Protein AF-A0A3A6N5U5-F1 (afdb_monomer_lite)

Structure (mmCIF, N/CA/C/O backbone):
data_AF-A0A3A6N5U5-F1
#
_entry.id   AF-A0A3A6N5U5-F1
#
loop_
_atom_site.group_PDB
_atom_site.id
_atom_site.type_symbol
_atom_site.label_atom_id
_atom_site.label_alt_id
_atom_site.label_comp_id
_atom_site.label_asym_id
_atom_site.label_entity_id
_atom_site.label_seq_id
_atom_site.pdbx_PDB_ins_code
_atom_site.Cartn_x
_atom_site.Cartn_y
_atom_site.Cartn_z
_atom_site.occupancy
_atom_site.B_iso_or_equiv
_atom_site.auth_seq_id
_atom_site.auth_comp_id
_atom_site.auth_asym_id
_atom_site.auth_atom_id
_atom_site.pdbx_PDB_model_num
ATOM 1 N N . MET A 1 1 ? -60.302 -46.718 23.329 1.00 58.12 1 MET A N 1
ATOM 2 C CA . MET A 1 1 ? -59.043 -45.974 23.584 1.00 58.12 1 MET A CA 1
ATOM 3 C C . MET A 1 1 ? -58.050 -45.943 22.404 1.00 58.12 1 MET A C 1
ATOM 5 O O . MET A 1 1 ? -57.048 -45.255 22.512 1.00 58.12 1 MET A O 1
ATOM 9 N N . LYS A 1 2 ? -58.314 -46.596 21.253 1.00 54.50 2 LYS A N 1
ATOM 10 C CA . LYS A 1 2 ? -57.397 -46.607 20.087 1.00 54.50 2 LYS A CA 1
ATOM 11 C C . LYS A 1 2 ? -57.665 -45.535 19.005 1.00 54.50 2 LYS A C 1
ATOM 13 O O . LYS A 1 2 ? -56.868 -45.413 18.084 1.00 54.50 2 LYS A O 1
ATOM 18 N N . SER A 1 3 ? -58.731 -44.730 19.103 1.00 58.09 3 SER A N 1
ATOM 19 C CA . SER A 1 3 ? -59.095 -43.754 18.053 1.00 58.09 3 SER A CA 1
ATOM 20 C C . SER A 1 3 ? -58.436 -42.375 18.186 1.00 58.09 3 SER A C 1
ATOM 22 O O . SER A 1 3 ? -58.212 -41.720 17.175 1.00 58.09 3 SER A O 1
ATOM 24 N N . LYS A 1 4 ? -58.053 -41.938 19.395 1.00 52.19 4 LYS A N 1
ATOM 25 C CA . LYS A 1 4 ? -57.381 -40.636 19.582 1.00 52.19 4 LYS A CA 1
ATOM 26 C C . LYS A 1 4 ? -55.888 -40.655 19.211 1.00 52.19 4 LYS A C 1
ATOM 28 O O . LYS A 1 4 ? -55.354 -39.634 18.795 1.00 52.19 4 LYS A O 1
ATOM 33 N N . LEU A 1 5 ? -55.236 -41.822 19.276 1.00 52.00 5 LEU A N 1
ATOM 34 C CA . LEU A 1 5 ? -53.808 -41.985 18.957 1.00 52.00 5 LEU A CA 1
ATOM 35 C C . LEU A 1 5 ? -53.523 -41.918 17.439 1.00 52.00 5 LEU A C 1
ATOM 37 O O . LEU A 1 5 ? -52.501 -41.384 17.023 1.00 52.00 5 LEU A O 1
ATOM 41 N N . PHE A 1 6 ? -54.453 -42.390 16.598 1.00 51.69 6 PHE A N 1
ATOM 42 C CA . PHE A 1 6 ? -54.323 -42.333 15.133 1.00 51.69 6 PHE A CA 1
ATOM 43 C C . PHE A 1 6 ? -54.561 -40.932 14.553 1.00 51.69 6 PHE A C 1
ATOM 45 O O . PHE A 1 6 ? -54.002 -40.595 13.508 1.00 51.69 6 PHE A O 1
ATOM 52 N N . GLN A 1 7 ? -55.352 -40.097 15.233 1.00 48.19 7 GLN A N 1
ATOM 53 C CA . GLN A 1 7 ? -55.583 -38.717 14.808 1.00 48.19 7 GLN A CA 1
ATOM 54 C C . GLN A 1 7 ? -54.356 -37.842 15.109 1.00 48.19 7 GLN A C 1
ATOM 56 O O . GLN A 1 7 ? -53.949 -37.068 14.252 1.00 48.19 7 GLN A O 1
ATOM 61 N N . ALA A 1 8 ? -53.665 -38.063 16.234 1.00 46.09 8 ALA A N 1
ATOM 62 C CA . ALA A 1 8 ? -52.421 -37.359 16.564 1.00 46.09 8 ALA A CA 1
ATOM 63 C C . ALA A 1 8 ? -51.265 -37.633 15.571 1.00 46.09 8 ALA A C 1
ATOM 65 O O . ALA A 1 8 ? -50.484 -36.735 15.267 1.00 46.09 8 ALA A O 1
ATOM 66 N N . ILE A 1 9 ? -51.187 -38.839 14.993 1.00 48.50 9 ILE A N 1
ATOM 67 C CA . ILE A 1 9 ? -50.110 -39.225 14.057 1.00 48.50 9 ILE A CA 1
ATOM 68 C C . ILE A 1 9 ? -50.354 -38.696 12.627 1.00 48.50 9 ILE A C 1
ATOM 70 O O . ILE A 1 9 ? -49.396 -38.464 11.890 1.00 48.50 9 ILE A O 1
ATOM 74 N N . LYS A 1 10 ? -51.608 -38.414 12.234 1.00 47.41 10 LYS A N 1
ATOM 75 C CA . LYS A 1 10 ? -51.907 -37.739 10.952 1.00 47.41 10 LYS A CA 1
ATOM 76 C C . LYS A 1 10 ? -51.624 -36.230 10.971 1.00 47.41 10 LYS A C 1
ATOM 78 O O . LYS A 1 10 ? -51.324 -35.680 9.918 1.00 47.41 10 LYS A O 1
ATOM 83 N N . PHE A 1 11 ? -51.632 -35.583 12.139 1.00 47.16 11 PHE A N 1
ATOM 84 C CA . PHE A 1 11 ? -51.270 -34.162 12.271 1.00 47.16 11 PHE A CA 1
ATOM 85 C C . PHE A 1 11 ? -49.757 -33.917 12.412 1.00 47.16 11 PHE A C 1
ATOM 87 O O . PHE A 1 11 ? -49.296 -32.817 12.131 1.00 47.16 11 PHE A O 1
ATOM 94 N N . LEU A 1 12 ? -48.956 -34.940 12.737 1.00 44.47 12 LEU A N 1
ATOM 95 C CA . LEU A 1 12 ? -47.496 -34.807 12.863 1.00 44.47 12 LEU A CA 1
ATOM 96 C C . LEU A 1 12 ? -46.746 -34.817 11.510 1.00 44.47 12 LEU A C 1
ATOM 98 O O . LEU A 1 12 ? -45.583 -34.433 11.450 1.00 44.47 12 LEU A O 1
ATOM 102 N N . LYS A 1 13 ? -47.398 -35.213 10.405 1.00 48.81 13 LYS A N 1
ATOM 103 C CA . LYS A 1 13 ? -46.782 -35.257 9.059 1.00 48.81 13 LYS A CA 1
ATOM 104 C C . LYS A 1 13 ? -47.129 -34.079 8.139 1.00 48.81 13 LYS A C 1
ATOM 106 O O . LYS A 1 13 ? -46.617 -34.031 7.028 1.00 48.81 13 LYS A O 1
ATOM 111 N N . ILE A 1 14 ? -47.938 -33.118 8.592 1.00 45.19 14 ILE A N 1
ATOM 112 C CA . ILE A 1 14 ? -48.292 -31.917 7.806 1.00 45.19 14 ILE A CA 1
ATOM 113 C C . ILE A 1 14 ? -47.651 -30.636 8.372 1.00 45.19 14 ILE A C 1
ATOM 115 O O . ILE A 1 14 ? -47.474 -29.669 7.640 1.00 45.19 14 ILE A O 1
ATOM 119 N N . THR A 1 15 ? -47.156 -30.647 9.612 1.00 42.91 15 THR A N 1
ATOM 120 C CA . THR A 1 15 ? -46.440 -29.493 10.194 1.00 42.91 15 THR A CA 1
ATOM 121 C C . THR A 1 15 ? -44.949 -29.439 9.814 1.00 42.91 15 THR A C 1
ATOM 123 O O . THR A 1 15 ? -44.321 -28.397 9.952 1.00 42.91 15 THR A O 1
ATOM 126 N N . ILE A 1 16 ? -44.361 -30.526 9.294 1.00 50.44 16 ILE A N 1
ATOM 127 C CA . ILE A 1 16 ? -42.907 -30.609 9.021 1.00 50.44 16 ILE A CA 1
ATOM 128 C C . ILE A 1 16 ? -42.537 -30.280 7.557 1.00 50.44 16 ILE A C 1
ATOM 130 O O . ILE A 1 16 ? -41.362 -30.137 7.240 1.00 50.44 16 ILE A O 1
ATOM 134 N N . PHE A 1 17 ? -43.510 -30.037 6.671 1.00 47.19 17 PHE A N 1
ATOM 135 C CA . PHE A 1 17 ? -43.236 -29.654 5.273 1.00 47.19 17 PHE A CA 1
ATOM 136 C C . PHE A 1 17 ? -43.411 -28.156 4.960 1.00 47.19 17 PHE A C 1
ATOM 138 O O . PHE A 1 17 ? -43.239 -27.748 3.818 1.00 47.19 17 PHE A O 1
ATOM 145 N N . VAL A 1 18 ? -43.700 -27.320 5.966 1.00 42.94 18 VAL A N 1
ATOM 146 C CA . VAL A 1 18 ? -43.804 -25.850 5.810 1.00 42.94 18 VAL A CA 1
ATOM 147 C C . VAL A 1 18 ? -42.585 -25.115 6.398 1.00 42.94 18 VAL A C 1
ATOM 149 O O . VAL A 1 18 ? -42.446 -23.910 6.232 1.00 42.94 18 VAL A O 1
ATOM 152 N N . ALA A 1 19 ? -41.646 -25.830 7.030 1.00 43.97 19 ALA A N 1
ATOM 153 C CA . ALA A 1 19 ? -40.497 -25.215 7.705 1.00 43.97 19 ALA A CA 1
ATOM 154 C C . ALA A 1 19 ? -39.139 -25.400 6.996 1.00 43.97 19 ALA A C 1
ATOM 156 O O . ALA A 1 19 ? -38.153 -24.819 7.440 1.00 43.97 19 ALA A O 1
ATOM 157 N N . VAL A 1 20 ? -39.045 -26.181 5.910 1.00 49.22 20 VAL A N 1
ATOM 158 C CA . VAL A 1 20 ? -37.754 -26.470 5.250 1.00 49.22 20 VAL A CA 1
ATOM 159 C C . VAL A 1 20 ? -37.888 -26.476 3.725 1.00 49.22 20 VAL A C 1
ATOM 161 O O . VAL A 1 20 ? -37.764 -27.506 3.073 1.00 49.22 20 VAL A O 1
ATOM 164 N N . PHE A 1 21 ? -38.127 -25.305 3.138 1.00 43.00 21 PHE A N 1
ATOM 165 C CA . PHE A 1 21 ? -37.643 -25.000 1.788 1.00 43.00 21 PHE A CA 1
ATOM 166 C C . PHE A 1 21 ? -37.380 -23.497 1.666 1.00 43.00 21 PHE A C 1
ATOM 168 O O . PHE A 1 21 ? -38.201 -22.724 1.185 1.00 43.00 21 PHE A O 1
ATOM 175 N N . LEU A 1 22 ? -36.237 -23.102 2.232 1.00 45.72 22 LEU A N 1
ATOM 176 C CA . LEU A 1 22 ? -35.328 -22.067 1.739 1.00 45.72 22 LEU A CA 1
ATOM 177 C C . LEU A 1 22 ? -35.872 -21.190 0.587 1.00 45.72 22 LEU A C 1
ATOM 179 O O . LEU A 1 22 ? -35.565 -21.402 -0.581 1.00 45.72 22 LEU A O 1
ATOM 183 N N . MET A 1 23 ? -36.561 -20.106 0.930 1.00 43.94 23 MET A N 1
ATOM 184 C CA . MET A 1 23 ? -36.319 -18.837 0.249 1.00 43.94 23 MET A CA 1
ATOM 185 C C . MET A 1 23 ? -35.401 -18.023 1.152 1.00 43.94 23 MET A C 1
ATOM 187 O O . MET A 1 23 ? -35.831 -17.129 1.873 1.00 43.94 23 MET A O 1
ATOM 191 N N . MET A 1 24 ? -34.105 -18.341 1.117 1.00 51.28 24 MET A N 1
ATOM 192 C CA . MET A 1 24 ? -33.112 -17.305 1.375 1.00 51.28 24 MET A CA 1
ATOM 193 C C . MET A 1 24 ? -33.132 -16.372 0.163 1.00 51.28 24 MET A C 1
ATOM 195 O O . MET A 1 24 ? -32.324 -16.495 -0.750 1.00 51.28 24 MET A O 1
ATOM 199 N N . VAL A 1 25 ? -34.096 -15.454 0.127 1.00 48.84 25 VAL A N 1
ATOM 200 C CA . VAL A 1 25 ? -33.925 -14.217 -0.633 1.00 48.84 25 VAL A CA 1
ATOM 201 C C . VAL A 1 25 ? -32.973 -13.370 0.204 1.00 48.84 25 VAL A C 1
ATOM 203 O O . VAL A 1 25 ? -33.403 -12.612 1.067 1.00 48.84 25 VAL A O 1
ATOM 206 N N . SER A 1 26 ? -31.665 -13.543 0.025 1.00 59.38 26 SER A N 1
ATOM 207 C CA . SER A 1 26 ? -30.688 -12.624 0.607 1.00 59.38 26 SER A CA 1
ATOM 208 C C . SER A 1 26 ? -30.364 -11.524 -0.398 1.00 59.38 26 SER A C 1
ATOM 210 O O . SER A 1 26 ? -29.327 -11.588 -1.044 1.00 59.38 26 SER A O 1
ATOM 212 N N . LEU A 1 27 ? -31.224 -10.518 -0.542 1.00 46.94 27 LEU A N 1
ATOM 213 C CA . LEU A 1 27 ? -30.820 -9.205 -1.063 1.00 46.94 27 LEU A CA 1
ATOM 214 C C . LEU A 1 27 ? -31.667 -8.153 -0.333 1.00 46.94 27 LEU A C 1
ATOM 216 O O . LEU A 1 27 ? -32.880 -8.113 -0.526 1.00 46.94 27 LEU A O 1
ATOM 220 N N . PRO A 1 28 ? -31.048 -7.373 0.567 1.00 44.44 28 PRO A N 1
ATOM 221 C CA . PRO A 1 28 ? -30.050 -6.398 0.148 1.00 44.44 28 PRO A CA 1
ATOM 222 C C . PRO A 1 28 ? -28.685 -6.619 0.807 1.00 44.44 28 PRO A C 1
ATOM 224 O O . PRO A 1 28 ? -28.577 -6.811 2.016 1.00 44.44 28 PRO A O 1
ATOM 227 N N . VAL A 1 29 ? -27.616 -6.510 0.017 1.00 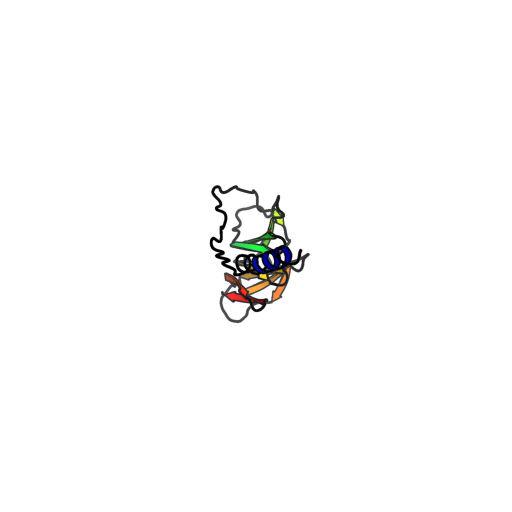48.22 29 VAL A N 1
ATOM 228 C CA . VAL A 1 29 ? -26.312 -6.149 0.581 1.00 48.22 29 VAL A CA 1
ATOM 229 C C . VAL A 1 29 ? -26.411 -4.674 0.962 1.00 48.22 29 VAL A C 1
ATOM 231 O O . VAL A 1 29 ? -26.378 -3.804 0.097 1.00 48.22 29 VAL A O 1
ATOM 234 N N . GLY A 1 30 ? -26.596 -4.383 2.247 1.00 44.50 30 GLY A N 1
ATOM 235 C CA . GLY A 1 30 ? -26.422 -3.031 2.768 1.00 44.50 30 GLY A CA 1
ATOM 236 C C . GLY A 1 30 ? -24.932 -2.738 2.921 1.00 44.50 30 GLY A C 1
ATOM 237 O O . GLY A 1 30 ? -24.252 -3.423 3.683 1.00 44.50 30 GLY A O 1
ATOM 238 N N . LYS A 1 31 ? -24.416 -1.731 2.212 1.00 42.72 31 LYS A N 1
ATOM 239 C CA . LYS A 1 31 ? -23.118 -1.111 2.510 1.00 42.72 31 LYS A CA 1
ATOM 240 C C . LYS A 1 31 ? -23.395 0.236 3.173 1.00 42.72 31 LYS A C 1
ATOM 242 O O . LYS A 1 31 ? -24.239 0.981 2.693 1.00 42.72 31 LYS A O 1
ATOM 247 N N . ALA A 1 32 ? -22.721 0.508 4.287 1.00 50.19 32 ALA A N 1
ATOM 248 C CA . ALA A 1 32 ? -22.880 1.752 5.027 1.00 50.19 32 ALA A CA 1
ATOM 249 C C . ALA A 1 32 ? -22.423 2.965 4.202 1.00 50.19 32 ALA A C 1
ATOM 251 O O . ALA A 1 32 ? -21.372 2.922 3.554 1.00 50.19 32 ALA A O 1
ATOM 252 N N . ASP A 1 33 ? -23.197 4.044 4.296 1.00 62.47 33 ASP A N 1
ATOM 253 C CA . ASP A 1 33 ? -22.822 5.373 3.829 1.00 62.47 33 ASP A CA 1
ATOM 254 C C . ASP A 1 33 ? -21.918 6.061 4.856 1.00 62.47 33 ASP A C 1
ATOM 256 O O . ASP A 1 33 ? -22.240 6.126 6.046 1.00 62.47 33 ASP A O 1
ATOM 260 N N . ALA A 1 34 ? -20.818 6.656 4.390 1.00 60.41 34 ALA A N 1
ATOM 261 C CA . ALA A 1 34 ? -20.160 7.725 5.131 1.00 60.41 34 ALA A CA 1
ATOM 262 C C . ALA A 1 34 ? -20.988 9.005 4.927 1.00 60.41 34 ALA A C 1
ATOM 264 O O . ALA A 1 34 ? -20.719 9.786 4.018 1.00 60.41 34 ALA A O 1
ATOM 265 N N . SER A 1 35 ? -22.039 9.208 5.729 1.00 75.12 35 SER A N 1
ATOM 266 C CA . SER A 1 35 ? -22.867 10.424 5.640 1.00 75.12 35 SER A CA 1
ATOM 267 C C . SER A 1 35 ? -22.114 11.685 6.078 1.00 75.12 35 SER A C 1
ATOM 269 O O . SER A 1 35 ? -22.512 12.798 5.738 1.00 75.12 35 SER A O 1
ATOM 271 N N . THR A 1 36 ? -20.994 11.522 6.786 1.00 78.31 36 THR A N 1
ATOM 272 C CA . THR A 1 36 ? -20.069 12.589 7.163 1.00 78.31 36 THR A CA 1
ATOM 273 C C . THR A 1 36 ? -18.623 12.087 7.120 1.00 78.31 36 THR A C 1
ATOM 275 O O . THR A 1 36 ? -18.326 10.957 7.506 1.00 78.31 36 THR A O 1
ATOM 278 N N . TRP A 1 37 ? -17.709 12.932 6.637 1.00 81.88 37 TRP A N 1
ATOM 279 C CA . TRP A 1 37 ? -16.268 12.667 6.655 1.00 81.88 37 TRP A CA 1
ATOM 280 C C . TRP A 1 37 ? -15.643 13.308 7.889 1.00 81.88 37 TRP A C 1
ATOM 282 O O . TRP A 1 37 ? -15.796 14.509 8.111 1.00 81.88 37 TRP A O 1
ATOM 292 N N . THR A 1 38 ? -14.910 12.522 8.674 1.00 81.62 38 THR A N 1
ATOM 293 C CA . THR A 1 38 ? -14.139 13.017 9.816 1.00 81.62 38 THR A CA 1
ATOM 294 C C . THR A 1 38 ? -12.652 13.002 9.483 1.00 81.62 38 THR A C 1
ATOM 296 O O . THR A 1 38 ? -12.102 12.011 9.005 1.00 81.62 38 THR A O 1
ATOM 299 N N . ASN A 1 39 ? -11.980 14.128 9.717 1.00 82.38 39 ASN A N 1
ATOM 300 C CA . ASN A 1 39 ? -10.529 14.175 9.620 1.00 82.38 39 ASN A CA 1
ATOM 301 C C . ASN A 1 39 ? -9.919 13.510 10.864 1.00 82.38 39 ASN A C 1
ATOM 303 O O . ASN A 1 39 ? -10.250 13.887 11.986 1.00 82.38 39 ASN A O 1
ATOM 307 N N . VAL A 1 40 ? -9.028 12.537 10.661 1.00 82.06 40 VAL A N 1
ATOM 308 C CA . VAL A 1 40 ? -8.361 11.787 11.742 1.00 82.06 40 VAL A CA 1
ATOM 309 C C . VAL A 1 40 ? -6.895 12.205 11.977 1.00 82.06 40 VAL A C 1
ATOM 311 O O . VAL A 1 40 ? -6.136 11.474 12.606 1.00 82.06 40 VAL A O 1
ATOM 314 N N . ASN A 1 41 ? -6.510 13.413 11.542 1.00 71.81 41 ASN A N 1
ATOM 315 C CA . ASN A 1 41 ? -5.229 14.074 11.829 1.00 71.81 41 ASN A CA 1
ATOM 316 C C . ASN A 1 41 ? -3.939 13.333 11.402 1.00 71.81 41 ASN A C 1
ATOM 318 O O . ASN A 1 41 ? -3.952 12.365 10.642 1.00 71.81 41 ASN A O 1
ATOM 322 N N . SER A 1 42 ? -2.806 13.942 11.782 1.00 74.00 42 SER A N 1
ATOM 323 C CA . SER A 1 42 ? -1.611 14.152 10.965 1.00 74.00 42 SER A CA 1
ATOM 324 C C . SER A 1 42 ? -0.769 12.907 10.729 1.00 74.00 42 SER A C 1
ATOM 326 O O . SER A 1 42 ? -0.164 12.356 11.649 1.00 74.00 42 SER A O 1
ATOM 328 N N . TRP A 1 43 ? -0.674 12.560 9.449 1.00 87.31 43 TRP A N 1
ATOM 329 C CA . TRP A 1 43 ? 0.355 11.721 8.851 1.00 87.31 43 TRP A CA 1
ATOM 330 C C . TRP A 1 43 ? 1.706 11.820 9.593 1.00 87.31 43 TRP A C 1
ATOM 332 O O . TRP A 1 43 ? 2.228 12.928 9.755 1.00 87.31 43 TRP A O 1
ATOM 342 N N . PRO A 1 44 ? 2.305 10.695 10.030 1.00 88.38 44 PRO A N 1
ATOM 343 C CA . PRO A 1 44 ? 3.391 10.713 11.012 1.00 88.38 44 PRO A CA 1
ATOM 344 C C . PRO A 1 44 ? 4.744 11.171 10.447 1.00 88.38 44 PRO A C 1
ATOM 346 O O . PRO A 1 44 ? 5.720 11.237 11.188 1.00 88.38 44 PRO A O 1
ATOM 349 N N . HIS A 1 45 ? 4.826 11.481 9.150 1.00 85.62 45 HIS A N 1
ATOM 350 C CA . HIS A 1 45 ? 6.077 11.843 8.474 1.00 85.62 45 HIS A CA 1
ATOM 351 C C . HIS A 1 45 ? 6.272 13.355 8.276 1.00 85.62 45 HIS A C 1
ATOM 353 O O . HIS A 1 45 ? 7.303 13.770 7.755 1.00 85.62 45 HIS A O 1
ATOM 359 N N . GLY A 1 46 ? 5.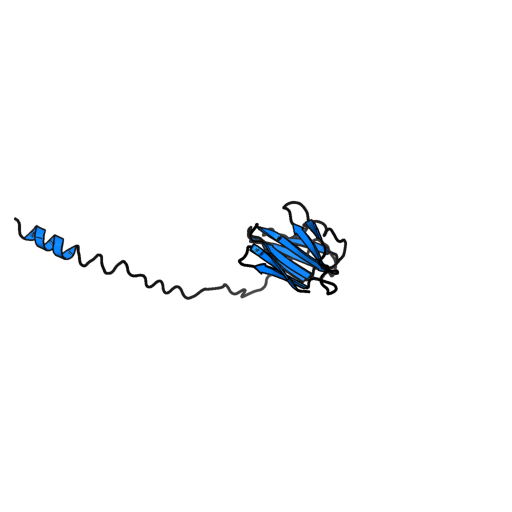315 14.187 8.713 1.00 76.00 46 GLY A N 1
ATOM 360 C CA . GLY A 1 46 ? 5.364 15.644 8.532 1.00 76.00 46 GLY A CA 1
ATOM 361 C C . GLY A 1 46 ? 5.321 16.094 7.058 1.00 76.00 46 GLY A C 1
ATOM 362 O O . GLY A 1 46 ? 5.417 15.288 6.134 1.00 76.00 46 GLY A O 1
ATOM 363 N N . GLY A 1 47 ? 5.158 17.401 6.820 1.00 71.50 47 GLY A N 1
ATOM 364 C CA . GLY A 1 47 ? 5.250 18.018 5.484 1.00 71.50 47 GLY A CA 1
ATOM 365 C C . GLY A 1 47 ? 4.086 17.754 4.509 1.00 71.50 47 GLY A C 1
ATOM 366 O O . GLY A 1 47 ? 3.112 17.073 4.823 1.00 71.50 47 GLY A O 1
ATOM 367 N N . ILE A 1 48 ? 4.201 18.328 3.303 1.00 60.38 48 ILE A N 1
ATOM 368 C CA . ILE A 1 48 ? 3.287 18.123 2.164 1.00 60.38 48 ILE A CA 1
ATOM 369 C C . ILE A 1 48 ? 3.679 16.857 1.390 1.00 60.38 48 ILE A C 1
ATOM 371 O O . ILE A 1 48 ? 4.437 16.910 0.429 1.00 60.38 48 ILE A O 1
ATOM 375 N N . ASN A 1 49 ? 3.180 15.703 1.827 1.00 82.81 49 ASN A N 1
ATOM 376 C CA . ASN A 1 49 ? 3.388 14.422 1.150 1.00 82.81 49 ASN A CA 1
ATOM 377 C C . ASN A 1 49 ? 2.041 13.847 0.722 1.00 82.81 49 ASN A C 1
ATOM 379 O O . ASN A 1 49 ? 1.116 13.783 1.535 1.00 82.81 49 ASN A O 1
ATOM 383 N N . HIS A 1 50 ? 1.921 13.409 -0.532 1.00 91.00 50 HIS A N 1
ATOM 384 C CA . HIS A 1 50 ? 0.694 12.756 -0.969 1.00 91.00 50 HIS A CA 1
ATOM 385 C C . HIS A 1 50 ? 0.665 11.316 -0.470 1.00 91.00 50 HIS A C 1
ATOM 387 O O . HIS A 1 50 ? 1.580 10.535 -0.739 1.00 91.00 50 HIS A O 1
ATOM 393 N N . ILE A 1 51 ? -0.425 10.953 0.206 1.00 92.81 51 ILE A N 1
ATOM 394 C CA . ILE A 1 51 ? -0.822 9.555 0.363 1.00 92.81 51 ILE A CA 1
ATOM 395 C C . ILE A 1 51 ? -1.396 9.123 -0.986 1.00 92.81 51 ILE A C 1
ATOM 397 O O . ILE A 1 51 ? -2.324 9.751 -1.495 1.00 92.81 51 ILE A O 1
ATOM 401 N N . ARG A 1 52 ? -0.815 8.085 -1.585 1.00 95.94 52 ARG A N 1
ATOM 402 C CA . ARG A 1 52 ? -1.180 7.617 -2.930 1.00 95.94 52 ARG A CA 1
ATOM 403 C C . ARG A 1 52 ? -1.975 6.328 -2.919 1.00 95.94 52 ARG A C 1
ATOM 405 O O . ARG A 1 52 ? -2.743 6.090 -3.842 1.00 95.94 52 ARG A O 1
ATOM 412 N N . ALA A 1 53 ? -1.802 5.521 -1.880 1.00 96.88 53 ALA A N 1
ATOM 413 C CA . ALA A 1 53 ? -2.426 4.218 -1.779 1.00 96.88 53 ALA A CA 1
ATOM 414 C C . ALA A 1 53 ? -2.949 3.958 -0.371 1.00 96.88 53 ALA A C 1
ATOM 416 O O . ALA A 1 53 ? -2.321 4.342 0.619 1.00 96.88 53 ALA A O 1
ATOM 417 N N . LEU A 1 54 ? -4.078 3.254 -0.316 1.00 97.62 54 LEU A N 1
ATOM 418 C CA . LEU A 1 54 ? -4.663 2.699 0.894 1.00 97.62 54 LEU A CA 1
ATOM 419 C C . LEU A 1 54 ? -5.018 1.227 0.661 1.00 97.62 54 LEU A C 1
ATOM 421 O O . LEU A 1 54 ? -5.484 0.872 -0.418 1.00 97.62 54 LEU A O 1
ATOM 425 N N . THR A 1 55 ? -4.856 0.387 1.679 1.00 98.06 55 THR A N 1
ATOM 426 C CA . THR A 1 55 ? -5.442 -0.963 1.716 1.00 98.06 55 THR A CA 1
ATOM 427 C C . THR A 1 55 ? -5.912 -1.293 3.128 1.00 98.06 55 THR A C 1
ATOM 429 O O . THR A 1 55 ? -5.482 -0.670 4.096 1.00 98.06 55 THR A O 1
ATOM 432 N N . THR A 1 56 ? -6.808 -2.267 3.258 1.00 97.56 56 THR A N 1
ATOM 433 C CA . THR A 1 56 ? -7.244 -2.788 4.561 1.00 97.56 56 THR A CA 1
ATOM 434 C C . THR A 1 56 ? -6.559 -4.124 4.803 1.00 97.56 56 THR A C 1
ATOM 436 O O . THR A 1 56 ? -6.699 -5.041 3.993 1.00 97.56 56 THR A O 1
ATOM 439 N N . GLY A 1 57 ? -5.791 -4.230 5.884 1.00 96.38 57 GLY A N 1
ATOM 440 C CA . GLY A 1 57 ? -5.208 -5.491 6.330 1.00 96.38 57 GLY A CA 1
ATOM 441 C C . GLY A 1 57 ? -6.288 -6.481 6.761 1.00 96.38 57 GLY A C 1
ATOM 442 O O . GLY A 1 57 ? -7.417 -6.101 7.072 1.00 96.38 57 GLY A O 1
ATOM 443 N N . THR A 1 58 ? -5.951 -7.768 6.808 1.00 94.88 58 THR A N 1
ATOM 444 C CA . THR A 1 58 ? -6.872 -8.809 7.303 1.00 94.88 58 THR A CA 1
ATOM 445 C C . THR A 1 58 ? -7.197 -8.655 8.792 1.00 94.88 58 THR A C 1
ATOM 447 O O . THR A 1 58 ? -8.204 -9.175 9.261 1.00 94.88 58 THR A O 1
ATOM 450 N N . ASP A 1 59 ? -6.378 -7.897 9.520 1.00 93.50 59 ASP A N 1
ATOM 451 C CA . ASP A 1 59 ? -6.586 -7.474 10.905 1.00 93.50 59 ASP A CA 1
ATOM 452 C C . ASP A 1 59 ? -7.504 -6.243 11.047 1.00 93.50 59 ASP A C 1
ATOM 454 O O . ASP A 1 59 ? -7.734 -5.767 12.158 1.00 93.50 59 ASP A O 1
ATOM 458 N N . GLY A 1 60 ? -8.023 -5.711 9.935 1.00 93.50 60 GLY A N 1
ATOM 459 C CA . GLY A 1 60 ? -8.875 -4.523 9.902 1.00 93.50 60 GLY A CA 1
ATOM 460 C C . GLY A 1 60 ? -8.118 -3.196 10.014 1.00 93.50 60 GLY A C 1
ATOM 461 O O . GLY A 1 60 ? -8.752 -2.140 9.965 1.00 93.50 60 GLY A O 1
ATOM 462 N N . GLN A 1 61 ? -6.785 -3.208 10.134 1.00 95.12 61 GLN A N 1
ATOM 463 C CA . GLN A 1 61 ? -5.992 -1.978 10.137 1.00 95.12 61 GLN A CA 1
ATOM 464 C C . GLN A 1 61 ? -5.913 -1.388 8.728 1.00 95.12 61 GLN A C 1
ATOM 466 O O . GLN A 1 61 ? -5.781 -2.110 7.737 1.00 95.12 61 GLN A O 1
ATOM 471 N N . ILE A 1 62 ? -5.951 -0.059 8.626 1.00 96.50 62 ILE A N 1
ATOM 472 C CA . ILE A 1 62 ? -5.788 0.628 7.340 1.00 96.50 62 ILE A CA 1
ATOM 473 C C . ILE A 1 62 ? -4.316 0.927 7.130 1.00 96.50 62 ILE A C 1
ATOM 475 O O . ILE A 1 62 ? -3.671 1.522 7.984 1.00 96.50 62 ILE A O 1
ATOM 479 N N . TRP A 1 63 ? -3.788 0.550 5.980 1.00 97.50 63 TRP A N 1
ATOM 480 C CA . TRP A 1 63 ? -2.419 0.824 5.577 1.00 97.50 63 TRP A CA 1
ATOM 481 C C . TRP A 1 63 ? -2.408 1.922 4.538 1.00 97.50 63 TRP A C 1
ATOM 483 O O . TRP A 1 63 ? -3.269 1.950 3.664 1.00 97.50 63 TRP A O 1
ATOM 493 N N . ALA A 1 64 ? -1.425 2.804 4.637 1.00 96.06 64 ALA A N 1
ATOM 494 C CA . ALA A 1 64 ? -1.258 3.952 3.773 1.00 96.06 64 ALA A CA 1
ATOM 495 C C . ALA A 1 64 ? 0.195 4.068 3.330 1.00 96.06 64 ALA A C 1
ATOM 497 O O . ALA A 1 64 ? 1.119 3.847 4.118 1.00 96.06 64 ALA A O 1
ATOM 498 N N . ALA A 1 65 ? 0.391 4.448 2.073 1.00 96.50 65 ALA A N 1
ATOM 499 C CA . ALA A 1 65 ? 1.710 4.703 1.519 1.00 96.50 65 ALA A CA 1
ATOM 500 C C . ALA A 1 65 ? 1.665 5.801 0.456 1.00 96.50 65 ALA A C 1
ATOM 502 O O . ALA A 1 65 ? 0.602 6.100 -0.101 1.00 96.50 65 ALA A O 1
ATOM 503 N N . GLY A 1 66 ? 2.813 6.409 0.166 1.00 94.75 66 GLY A N 1
ATOM 504 C CA . GLY A 1 66 ? 2.869 7.459 -0.841 1.00 94.75 66 GLY A CA 1
ATOM 505 C C . GLY A 1 66 ? 4.257 8.017 -1.120 1.00 94.75 66 GLY A C 1
ATOM 506 O O . GLY A 1 66 ? 5.226 7.272 -1.286 1.00 94.75 66 GLY A O 1
ATOM 507 N N . ASP A 1 67 ? 4.323 9.343 -1.232 1.00 94.44 67 ASP A N 1
ATOM 508 C CA . ASP A 1 67 ? 5.551 10.076 -1.544 1.00 94.44 67 ASP A CA 1
ATOM 509 C C . ASP A 1 67 ? 6.667 9.802 -0.521 1.00 94.44 67 ASP A C 1
ATOM 511 O O . ASP A 1 67 ? 6.411 9.483 0.642 1.00 94.44 67 ASP A O 1
ATOM 515 N N . ASN A 1 68 ? 7.919 9.936 -0.969 1.00 93.75 68 ASN A N 1
ATOM 516 C CA . ASN A 1 68 ? 9.124 9.745 -0.155 1.00 93.75 68 ASN A CA 1
ATOM 517 C C . ASN A 1 68 ? 9.266 8.351 0.487 1.00 93.75 68 ASN A C 1
ATOM 519 O O . ASN A 1 68 ? 9.995 8.194 1.467 1.00 93.75 68 ASN A O 1
ATOM 523 N N . GLY A 1 69 ? 8.591 7.332 -0.055 1.00 94.12 69 GLY A N 1
ATOM 524 C CA . GLY A 1 69 ? 8.612 5.977 0.502 1.00 94.12 69 GLY A CA 1
ATOM 525 C C . GLY A 1 69 ? 7.949 5.890 1.879 1.00 94.12 69 GLY A C 1
ATOM 526 O O . GLY A 1 69 ? 8.205 4.959 2.645 1.00 94.12 69 GLY A O 1
ATOM 527 N N . TYR A 1 70 ? 7.123 6.876 2.232 1.00 95.12 70 TYR A N 1
ATOM 528 C CA . TYR A 1 70 ? 6.482 6.916 3.533 1.00 95.12 70 TYR A CA 1
ATOM 529 C C . TYR A 1 70 ? 5.342 5.921 3.618 1.00 95.12 70 TYR A C 1
ATOM 531 O O . TYR A 1 70 ? 4.492 5.839 2.733 1.00 95.12 70 TYR A O 1
ATOM 539 N N . THR A 1 71 ? 5.328 5.188 4.728 1.00 95.88 71 THR A N 1
ATOM 540 C CA . THR A 1 71 ? 4.312 4.191 5.044 1.00 95.88 71 THR A CA 1
ATOM 541 C C . THR A 1 71 ? 3.813 4.394 6.466 1.00 95.88 71 THR A C 1
ATOM 543 O O . THR A 1 71 ? 4.573 4.775 7.365 1.00 95.88 71 THR A O 1
ATOM 546 N N . ALA A 1 72 ? 2.524 4.175 6.679 1.00 95.94 72 ALA A N 1
ATOM 547 C CA . ALA A 1 72 ? 1.941 4.159 8.008 1.00 95.94 72 ALA A CA 1
ATOM 548 C C . ALA A 1 72 ? 0.728 3.235 8.041 1.00 95.94 72 ALA A C 1
ATOM 550 O O . ALA A 1 72 ? 0.117 2.942 7.011 1.00 95.94 72 ALA A O 1
ATOM 551 N N . ARG A 1 73 ? 0.343 2.829 9.248 1.00 96.00 73 ARG A N 1
ATOM 552 C CA . ARG A 1 73 ? -0.904 2.108 9.496 1.00 96.00 73 ARG A CA 1
ATOM 553 C C . ARG A 1 73 ? -1.762 2.828 10.523 1.00 96.00 73 ARG A C 1
ATOM 555 O O . ARG A 1 73 ? -1.243 3.371 11.494 1.00 96.00 73 ARG A O 1
ATOM 562 N N . TRP A 1 74 ? -3.067 2.809 10.324 1.00 95.44 74 TRP A N 1
ATOM 563 C CA . TRP A 1 74 ? -4.055 3.246 11.291 1.00 95.44 74 TRP A CA 1
ATOM 564 C C . TRP A 1 74 ? -4.376 2.090 12.231 1.00 95.44 74 TRP A C 1
ATOM 566 O O . TRP A 1 74 ? -4.887 1.055 11.801 1.00 95.44 74 TRP A O 1
ATOM 576 N N . ASN A 1 75 ? -4.101 2.280 13.517 1.00 89.88 75 ASN A N 1
ATOM 577 C CA . ASN A 1 75 ? -4.343 1.273 14.556 1.00 89.88 75 ASN A CA 1
ATOM 578 C C . ASN A 1 75 ? -5.750 1.369 15.188 1.00 89.88 75 ASN A C 1
ATOM 580 O O . ASN A 1 75 ? -6.016 0.704 16.185 1.00 89.88 75 ASN A O 1
ATOM 584 N N . GLY A 1 76 ? -6.626 2.232 14.660 1.00 90.31 76 GLY A N 1
ATOM 585 C CA . GLY A 1 76 ? -7.942 2.534 15.232 1.00 90.31 76 GLY A CA 1
ATOM 586 C C . GLY A 1 76 ? -8.027 3.899 15.924 1.00 90.31 76 GLY A C 1
ATOM 587 O O . GLY A 1 76 ? -9.117 4.460 16.002 1.00 90.31 76 GLY A O 1
ATOM 588 N N . THR A 1 77 ? -6.901 4.459 16.374 1.00 90.25 77 THR A N 1
ATOM 589 C CA . THR A 1 77 ? -6.853 5.738 17.110 1.00 90.25 77 THR A CA 1
ATOM 590 C C . THR A 1 77 ? -5.831 6.730 16.565 1.00 90.25 77 THR A C 1
ATOM 592 O O . THR A 1 77 ? -6.028 7.937 16.699 1.00 90.25 77 THR A O 1
ATOM 595 N N . SER A 1 78 ? -4.746 6.252 15.956 1.00 90.88 78 SER A N 1
ATOM 596 C CA . SER A 1 78 ? -3.695 7.085 15.381 1.00 90.88 78 SER A CA 1
ATOM 597 C C . SER A 1 78 ? -2.987 6.407 14.207 1.00 90.88 78 SER A C 1
ATOM 599 O O . SER A 1 78 ? -2.981 5.179 14.057 1.00 90.88 78 SER A O 1
ATOM 601 N N . TRP A 1 79 ? -2.353 7.229 13.366 1.00 94.25 79 TRP A N 1
ATOM 602 C CA . TRP A 1 79 ? -1.410 6.750 12.362 1.00 94.25 79 TRP A CA 1
ATOM 603 C C . TRP A 1 79 ? -0.069 6.419 13.018 1.00 94.25 79 TRP A C 1
ATOM 605 O O . TRP A 1 79 ? 0.563 7.269 13.644 1.00 94.25 79 TRP A O 1
ATOM 615 N N . VAL A 1 80 ? 0.385 5.185 12.829 1.00 93.81 80 VAL A N 1
ATOM 616 C CA . VAL A 1 80 ? 1.667 4.672 13.309 1.00 93.81 80 VAL A CA 1
ATOM 617 C C . VAL A 1 80 ? 2.594 4.495 12.117 1.00 93.81 80 VAL A C 1
ATOM 619 O O . VAL A 1 80 ? 2.262 3.780 11.173 1.00 93.81 80 VAL A O 1
ATOM 622 N N . ASN A 1 81 ? 3.761 5.135 12.161 1.00 94.06 81 ASN A N 1
ATOM 623 C CA . ASN A 1 81 ? 4.806 4.954 11.158 1.00 94.06 81 ASN A CA 1
ATOM 624 C C . ASN A 1 81 ? 5.251 3.480 11.124 1.00 94.06 81 ASN A C 1
ATOM 626 O O . ASN A 1 81 ? 5.574 2.903 12.162 1.00 94.06 81 ASN A O 1
ATOM 630 N N . THR A 1 82 ? 5.273 2.881 9.934 1.00 94.31 82 THR A N 1
ATOM 631 C CA . THR A 1 82 ? 5.661 1.476 9.721 1.00 94.31 82 THR A CA 1
ATOM 632 C C . THR A 1 82 ? 7.096 1.333 9.212 1.00 94.31 82 THR A C 1
ATOM 634 O O . THR A 1 82 ? 7.466 0.324 8.629 1.00 94.31 82 THR A O 1
ATOM 637 N N . GLY A 1 83 ? 7.933 2.340 9.446 1.00 85.69 83 GLY A N 1
ATOM 638 C CA . GLY A 1 83 ? 9.332 2.339 9.045 1.00 85.69 83 GLY A CA 1
ATOM 639 C C . GLY A 1 83 ? 9.532 2.714 7.579 1.00 85.69 83 GLY A C 1
ATOM 640 O O . GLY A 1 83 ? 8.653 3.268 6.914 1.00 85.69 83 GLY A O 1
ATOM 641 N N . GLN A 1 84 ? 10.742 2.450 7.093 1.00 82.12 84 GLN A N 1
ATOM 642 C CA . GLN A 1 84 ? 11.172 2.881 5.770 1.00 82.12 84 GLN A CA 1
ATOM 643 C C . GLN A 1 84 ? 10.916 1.818 4.707 1.00 82.12 84 GLN A C 1
ATOM 645 O O . GLN A 1 84 ? 11.194 0.633 4.889 1.00 82.12 84 GLN A O 1
ATOM 650 N N . TRP A 1 85 ? 10.426 2.292 3.567 1.00 91.81 85 TRP A N 1
ATOM 651 C CA . TRP A 1 85 ? 10.447 1.574 2.306 1.00 91.81 85 TRP A CA 1
ATOM 652 C C . TRP A 1 85 ? 11.886 1.162 1.943 1.00 91.81 85 TRP A C 1
ATOM 654 O O . TRP A 1 85 ? 12.787 2.004 1.997 1.00 91.81 85 TRP A O 1
ATOM 664 N N . PRO A 1 86 ? 12.142 -0.100 1.544 1.00 95.75 86 PRO A N 1
ATOM 665 C CA . PRO A 1 86 ? 13.501 -0.588 1.311 1.00 95.75 86 PRO A CA 1
ATOM 666 C C . PRO A 1 86 ? 14.160 0.020 0.067 1.00 95.75 86 PRO A C 1
ATOM 668 O O . PRO A 1 86 ? 15.357 -0.156 -0.130 1.00 95.75 86 PRO A O 1
ATOM 671 N N . HIS A 1 87 ? 13.407 0.756 -0.756 1.00 93.69 87 HIS A N 1
ATOM 672 C CA . HIS A 1 87 ? 13.914 1.407 -1.966 1.00 93.69 87 HIS A CA 1
ATOM 673 C C . HIS A 1 87 ? 14.034 2.927 -1.799 1.00 93.69 87 HIS A C 1
ATOM 675 O O . HIS A 1 87 ? 13.841 3.679 -2.752 1.00 93.69 87 HIS A O 1
ATOM 681 N N . GLY A 1 88 ? 14.334 3.389 -0.581 1.00 90.94 88 GLY A N 1
ATOM 682 C CA . GLY A 1 88 ? 14.622 4.792 -0.274 1.00 90.94 88 GLY A CA 1
ATOM 683 C C . GLY A 1 88 ? 13.399 5.704 -0.371 1.00 90.94 88 GLY A C 1
ATOM 684 O O . GLY A 1 88 ? 12.284 5.302 -0.049 1.00 90.94 88 GLY A O 1
ATOM 685 N N . SER A 1 89 ? 13.605 6.938 -0.839 1.00 92.88 89 SER A N 1
ATOM 686 C CA . SER A 1 89 ? 12.553 7.955 -0.997 1.00 92.88 89 SER A CA 1
ATOM 687 C C . SER A 1 89 ? 11.702 7.781 -2.261 1.00 92.88 89 SER A C 1
ATOM 689 O O . SER A 1 89 ? 10.948 8.678 -2.643 1.00 92.88 89 SER A O 1
ATOM 691 N N . ASN A 1 90 ? 11.814 6.637 -2.934 1.00 93.81 90 ASN A N 1
ATOM 692 C CA . ASN A 1 90 ? 11.012 6.355 -4.111 1.00 93.81 90 ASN A CA 1
ATOM 693 C C . ASN A 1 90 ? 9.527 6.271 -3.755 1.00 93.81 90 ASN A C 1
ATOM 695 O O . ASN A 1 90 ? 9.135 5.739 -2.718 1.00 93.81 90 ASN A O 1
ATOM 699 N N . VAL A 1 91 ? 8.703 6.806 -4.648 1.00 95.00 91 VAL A N 1
ATOM 700 C CA . VAL A 1 91 ? 7.259 6.902 -4.453 1.00 95.00 91 VAL A CA 1
ATOM 701 C C . VAL A 1 91 ? 6.626 5.512 -4.469 1.00 95.00 91 VAL A C 1
ATOM 703 O O . VAL A 1 91 ? 6.901 4.717 -5.370 1.00 95.00 91 VAL A O 1
ATOM 706 N N . ILE A 1 92 ? 5.743 5.245 -3.505 1.00 97.06 92 ILE A N 1
ATOM 707 C CA . ILE A 1 92 ? 4.877 4.061 -3.489 1.00 97.06 92 ILE A CA 1
ATOM 708 C C . ILE A 1 92 ? 3.540 4.460 -4.113 1.00 97.06 92 ILE A C 1
ATOM 710 O O . ILE A 1 92 ? 2.902 5.409 -3.658 1.00 97.06 92 ILE A O 1
ATOM 714 N N . TYR A 1 93 ? 3.122 3.757 -5.163 1.00 97.06 93 TYR A N 1
ATOM 715 C CA . TYR A 1 93 ? 1.891 4.071 -5.893 1.00 97.06 93 TYR A CA 1
ATOM 716 C C . TYR A 1 93 ? 0.733 3.152 -5.524 1.00 97.06 93 TYR A C 1
ATOM 718 O O . TYR A 1 93 ? -0.414 3.574 -5.623 1.00 97.06 93 TYR A O 1
ATOM 726 N N . ALA A 1 94 ? 1.018 1.923 -5.095 1.00 97.62 94 ALA A N 1
ATOM 727 C CA . ALA A 1 94 ? -0.003 0.914 -4.874 1.00 97.62 94 ALA A CA 1
ATOM 728 C C . ALA A 1 94 ? 0.264 0.092 -3.613 1.00 97.62 94 ALA A C 1
ATOM 730 O O . ALA A 1 94 ? 1.408 -0.245 -3.300 1.00 97.62 94 ALA A O 1
ATOM 731 N N . LEU A 1 95 ? -0.826 -0.262 -2.932 1.00 98.56 95 LEU A N 1
ATOM 732 C CA . LEU A 1 95 ? -0.872 -1.228 -1.844 1.00 98.56 95 LEU A CA 1
ATOM 733 C C . LEU A 1 95 ? -1.964 -2.257 -2.139 1.00 98.56 95 LEU A C 1
ATOM 735 O O . LEU A 1 95 ? -3.010 -1.907 -2.679 1.00 98.56 95 LEU A O 1
ATOM 739 N N . THR A 1 96 ? -1.752 -3.503 -1.731 1.00 98.56 96 THR A N 1
ATOM 740 C CA . THR A 1 96 ? -2.813 -4.513 -1.639 1.00 98.56 96 THR A CA 1
ATOM 741 C C . THR A 1 96 ? -2.554 -5.435 -0.456 1.00 98.56 96 THR A C 1
ATOM 743 O O . THR A 1 96 ? -1.423 -5.565 0.016 1.00 98.56 96 THR A O 1
ATOM 746 N N . THR A 1 97 ? -3.601 -6.089 0.026 1.00 98.44 97 THR A N 1
ATOM 747 C CA . THR A 1 97 ? -3.506 -7.098 1.083 1.00 98.44 97 THR A CA 1
ATOM 748 C C . THR A 1 97 ? -3.574 -8.478 0.451 1.00 98.44 97 THR A C 1
ATOM 750 O O . THR A 1 97 ? -4.569 -8.809 -0.195 1.00 98.44 97 THR A O 1
ATOM 753 N N . GLY A 1 98 ? -2.520 -9.276 0.606 1.00 96.94 98 GLY A N 1
ATOM 754 C CA . GLY A 1 98 ? -2.485 -10.658 0.135 1.00 96.94 98 GLY A CA 1
ATOM 755 C C . GLY A 1 98 ? -3.436 -11.558 0.923 1.00 96.94 98 GLY A C 1
ATOM 756 O O . GLY A 1 98 ? -3.840 -11.242 2.044 1.00 96.94 98 GLY A O 1
ATOM 757 N N . THR A 1 99 ? -3.782 -12.715 0.357 1.00 94.94 99 THR A N 1
ATOM 758 C CA . THR A 1 99 ? -4.606 -13.726 1.048 1.00 94.94 99 THR A CA 1
ATOM 759 C C . THR A 1 99 ? -3.903 -14.326 2.268 1.00 94.94 99 THR A C 1
ATOM 761 O O . THR A 1 99 ? -4.553 -14.885 3.144 1.00 94.94 99 THR A O 1
ATOM 764 N N . ASP A 1 100 ? -2.580 -14.190 2.337 1.00 92.44 100 ASP A N 1
ATOM 765 C CA . ASP A 1 100 ? -1.733 -14.536 3.478 1.00 92.44 100 ASP A CA 1
ATOM 766 C C . ASP A 1 100 ? -1.732 -13.469 4.591 1.00 92.44 100 ASP A C 1
ATOM 768 O O . ASP A 1 100 ? -1.062 -13.635 5.609 1.00 92.44 100 ASP A O 1
ATOM 772 N N . GLY A 1 101 ? -2.469 -12.368 4.407 1.00 93.75 101 GLY A N 1
ATOM 773 C CA . GLY A 1 101 ? -2.529 -11.242 5.336 1.00 93.75 101 GLY A CA 1
ATOM 774 C C . GLY A 1 101 ? -1.333 -10.292 5.261 1.00 93.75 101 GLY A C 1
ATOM 775 O O . GLY A 1 101 ? -1.317 -9.292 5.980 1.00 93.75 101 GLY A O 1
ATOM 776 N N . GLN A 1 102 ? -0.346 -10.554 4.399 1.00 96.25 102 GLN A N 1
ATOM 777 C CA . GLN A 1 102 ? 0.774 -9.637 4.204 1.00 96.25 102 GLN A CA 1
ATOM 778 C C . GLN A 1 102 ? 0.344 -8.441 3.357 1.00 96.25 102 GLN A C 1
ATOM 780 O O . GLN A 1 102 ? -0.460 -8.556 2.428 1.00 96.25 102 GLN A O 1
ATOM 785 N N . ILE A 1 103 ? 0.915 -7.277 3.659 1.00 98.06 103 ILE A N 1
ATOM 786 C CA . ILE A 1 103 ? 0.696 -6.072 2.861 1.00 98.06 103 ILE A CA 1
ATOM 787 C C . ILE A 1 103 ? 1.767 -6.008 1.791 1.00 98.06 103 ILE A C 1
ATOM 789 O O . ILE A 1 103 ? 2.959 -6.010 2.095 1.00 98.06 103 ILE A O 1
ATOM 793 N N . TRP A 1 104 ? 1.333 -5.934 0.544 1.00 98.19 104 TRP A N 1
ATOM 794 C CA . TRP A 1 104 ? 2.190 -5.795 -0.618 1.00 98.19 104 TRP A CA 1
ATOM 795 C C . TRP A 1 104 ? 2.141 -4.364 -1.110 1.00 98.19 104 TRP A C 1
ATOM 797 O O . TRP A 1 104 ? 1.093 -3.719 -1.092 1.00 98.19 104 TRP A O 1
ATOM 807 N N . ALA A 1 105 ? 3.289 -3.879 -1.549 1.00 97.94 105 ALA A N 1
ATOM 808 C CA . ALA A 1 105 ? 3.476 -2.516 -1.982 1.00 97.94 105 ALA A CA 1
ATOM 809 C C . ALA A 1 105 ? 4.312 -2.492 -3.251 1.00 97.94 105 ALA A C 1
ATOM 811 O O . ALA A 1 105 ? 5.231 -3.300 -3.430 1.00 97.94 105 ALA A O 1
ATOM 812 N N . ALA A 1 106 ? 3.999 -1.543 -4.120 1.00 97.00 106 ALA A N 1
ATOM 813 C CA . ALA A 1 106 ? 4.757 -1.326 -5.331 1.00 97.00 106 ALA A CA 1
ATOM 814 C C . ALA A 1 106 ? 4.746 0.146 -5.740 1.00 97.00 106 ALA A C 1
ATOM 816 O O . ALA A 1 106 ? 3.863 0.922 -5.354 1.00 97.00 106 ALA A O 1
ATOM 817 N N . GLY A 1 107 ? 5.770 0.547 -6.485 1.00 95.62 107 GLY A N 1
ATOM 818 C CA . GLY A 1 107 ? 6.004 1.955 -6.757 1.00 95.62 107 GLY A CA 1
ATOM 819 C C . GLY A 1 107 ? 6.931 2.220 -7.931 1.00 95.62 107 GLY A C 1
ATOM 820 O O . GLY A 1 107 ? 7.022 1.427 -8.872 1.00 95.62 107 GLY A O 1
ATOM 821 N N . ALA A 1 108 ? 7.598 3.371 -7.873 1.00 94.62 108 ALA A N 1
ATOM 822 C CA . ALA A 1 108 ? 8.521 3.838 -8.899 1.00 94.62 108 ALA A CA 1
ATOM 823 C C . ALA A 1 108 ? 9.595 2.791 -9.241 1.00 94.62 108 ALA A C 1
ATOM 825 O O . ALA A 1 108 ? 9.999 1.985 -8.402 1.00 94.62 108 ALA A O 1
ATOM 826 N N . TYR A 1 109 ? 10.033 2.808 -10.498 1.00 92.88 109 TYR A N 1
ATOM 827 C CA . TYR A 1 109 ? 10.998 1.884 -11.101 1.00 92.88 109 TYR A CA 1
ATOM 828 C C . TYR A 1 109 ? 10.590 0.406 -11.068 1.00 92.88 109 TYR A C 1
ATOM 830 O O . TYR A 1 109 ? 11.423 -0.468 -11.285 1.00 92.88 109 TYR A O 1
ATOM 838 N N . GLY A 1 110 ? 9.318 0.114 -10.794 1.00 94.12 110 GLY A N 1
ATOM 839 C CA . GLY A 1 110 ? 8.820 -1.251 -10.671 1.00 94.12 110 GLY A CA 1
ATOM 840 C C . GLY A 1 110 ? 9.247 -1.929 -9.372 1.00 94.12 110 GLY A C 1
ATOM 841 O O . GLY A 1 110 ? 9.192 -3.154 -9.274 1.00 94.12 110 GLY A O 1
ATOM 842 N N . TYR A 1 111 ? 9.697 -1.161 -8.377 1.00 95.25 111 TYR A N 1
ATOM 843 C CA . TYR A 1 111 ? 10.089 -1.710 -7.088 1.00 95.25 111 TYR A CA 1
ATOM 844 C C . TYR A 1 111 ? 8.899 -2.282 -6.333 1.00 95.25 111 TYR A C 1
ATOM 846 O O . TYR A 1 111 ? 7.835 -1.666 -6.263 1.00 95.25 111 TYR A O 1
ATOM 854 N N . THR A 1 112 ? 9.123 -3.441 -5.720 1.00 95.94 112 THR A N 1
ATOM 855 C CA . THR A 1 112 ? 8.135 -4.150 -4.908 1.00 95.94 112 THR A CA 1
ATOM 856 C C . THR A 1 112 ? 8.704 -4.471 -3.531 1.00 95.94 112 THR A C 1
ATOM 858 O O . THR A 1 112 ? 9.914 -4.677 -3.360 1.00 95.94 112 THR A O 1
ATOM 861 N N . ALA A 1 113 ? 7.831 -4.506 -2.532 1.00 97.75 113 ALA A N 1
ATOM 862 C CA . ALA A 1 113 ? 8.157 -5.006 -1.207 1.00 97.75 113 ALA A CA 1
ATOM 863 C C . ALA A 1 113 ? 6.897 -5.524 -0.513 1.00 97.75 113 ALA A C 1
ATOM 865 O O . ALA A 1 113 ? 5.771 -5.182 -0.885 1.00 97.75 113 ALA A O 1
ATOM 866 N N . ARG A 1 114 ? 7.099 -6.303 0.548 1.00 97.38 114 ARG A N 1
ATOM 867 C CA . ARG A 1 114 ? 6.025 -6.768 1.428 1.00 97.38 114 ARG A CA 1
ATOM 868 C C . ARG A 1 114 ? 6.323 -6.466 2.888 1.00 97.38 114 ARG A C 1
ATOM 870 O O . ARG A 1 114 ? 7.481 -6.495 3.305 1.00 97.38 114 ARG A O 1
ATOM 877 N N . TRP A 1 115 ? 5.282 -6.223 3.668 1.00 97.44 115 TRP A N 1
ATOM 878 C CA . TRP A 1 115 ? 5.369 -6.136 5.118 1.00 97.44 115 TRP A CA 1
ATOM 879 C C . TRP A 1 115 ? 5.389 -7.540 5.728 1.00 97.44 115 TRP A C 1
ATOM 881 O O . TRP A 1 115 ? 4.440 -8.301 5.557 1.00 97.44 115 TRP A O 1
ATOM 891 N N . ASN A 1 116 ? 6.449 -7.872 6.467 1.00 91.69 116 ASN A N 1
ATOM 892 C CA . ASN A 1 116 ? 6.626 -9.194 7.088 1.00 91.69 116 ASN A CA 1
ATOM 893 C C . ASN A 1 116 ? 6.106 -9.279 8.542 1.00 91.69 116 ASN A C 1
ATOM 895 O O . ASN A 1 116 ? 6.361 -10.267 9.227 1.00 91.69 116 ASN A O 1
ATOM 899 N N . GLY A 1 117 ? 5.448 -8.228 9.041 1.00 91.88 117 GLY A N 1
ATOM 900 C CA . GLY A 1 117 ? 5.027 -8.102 10.441 1.00 91.88 117 GLY A CA 1
ATOM 901 C C . GLY A 1 117 ? 5.852 -7.100 11.254 1.00 91.88 117 GLY A C 1
ATOM 902 O O . GLY A 1 117 ? 5.317 -6.508 12.192 1.00 91.88 117 GLY A O 1
ATOM 903 N N . THR A 1 118 ? 7.110 -6.857 10.877 1.00 92.56 118 THR A N 1
ATOM 904 C CA . THR A 1 118 ? 8.038 -5.968 11.601 1.00 92.56 118 THR A CA 1
ATOM 905 C C . THR A 1 118 ? 8.750 -4.950 10.713 1.00 92.56 118 THR A C 1
ATOM 907 O O . THR A 1 118 ? 9.095 -3.871 11.194 1.00 92.56 118 THR A O 1
ATOM 910 N N . SER A 1 119 ? 8.970 -5.263 9.436 1.00 95.50 119 SER A N 1
ATOM 911 C CA . SER A 1 119 ? 9.629 -4.392 8.467 1.00 95.50 119 SER A CA 1
ATOM 912 C C . SER A 1 119 ? 9.152 -4.643 7.034 1.00 95.50 119 SER A C 1
ATOM 914 O O . SER A 1 119 ? 8.584 -5.689 6.698 1.00 95.50 119 SER A O 1
ATOM 916 N N . TRP A 1 120 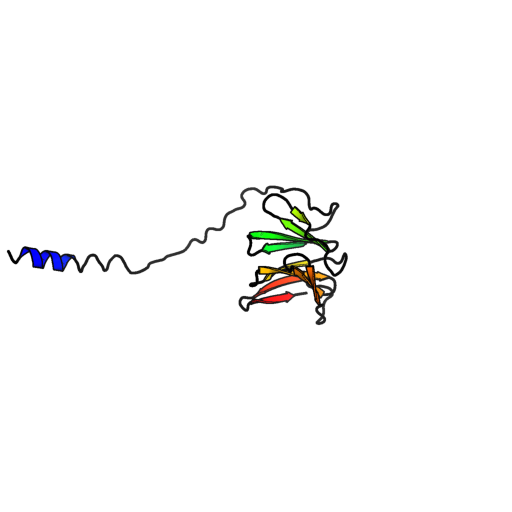? 9.403 -3.664 6.164 1.00 97.88 120 TRP A N 1
ATOM 917 C CA . TRP A 1 120 ? 9.253 -3.832 4.724 1.00 97.88 120 TRP A CA 1
ATOM 918 C C . TRP A 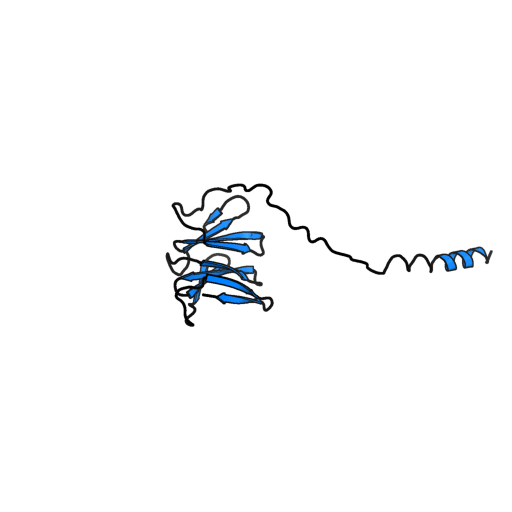1 120 ? 10.451 -4.588 4.150 1.00 97.88 120 TRP A C 1
ATOM 920 O O . TRP A 1 120 ? 11.600 -4.179 4.312 1.00 97.88 120 TRP A O 1
ATOM 930 N N . VAL A 1 121 ? 10.175 -5.680 3.443 1.00 97.38 121 VAL A N 1
ATOM 931 C CA . VAL A 1 121 ? 11.176 -6.540 2.807 1.00 97.38 121 VAL A CA 1
ATOM 932 C C . VAL A 1 121 ? 11.033 -6.432 1.301 1.00 97.38 121 VAL A C 1
ATOM 934 O O . VAL A 1 121 ? 9.965 -6.728 0.767 1.00 97.38 121 VAL A O 1
ATOM 937 N N . SER A 1 122 ? 12.105 -6.022 0.620 1.00 96.69 122 SER A N 1
ATOM 938 C CA . SER A 1 122 ? 12.142 -5.969 -0.843 1.00 96.69 122 SER A CA 1
ATOM 939 C C . SER A 1 122 ? 11.824 -7.342 -1.433 1.00 96.69 122 SER A C 1
ATOM 941 O O . SER A 1 122 ? 12.400 -8.350 -1.023 1.00 96.69 122 SER A O 1
ATOM 943 N N . THR A 1 123 ? 10.918 -7.373 -2.405 1.00 95.38 123 THR A N 1
ATOM 944 C CA . THR A 1 123 ? 10.553 -8.590 -3.150 1.00 95.38 123 THR A CA 1
ATOM 945 C C . THR A 1 123 ? 11.077 -8.559 -4.582 1.00 95.38 123 THR A C 1
ATOM 947 O O . THR A 1 123 ? 10.772 -9.441 -5.379 1.00 95.38 123 THR A O 1
ATOM 950 N N . GLY A 1 124 ? 11.910 -7.563 -4.889 1.00 91.62 124 GLY A N 1
ATOM 951 C CA . GLY A 1 124 ? 12.533 -7.376 -6.187 1.00 91.62 124 GLY A CA 1
ATOM 952 C C . GLY A 1 124 ? 11.942 -6.208 -6.964 1.00 91.62 124 GLY A C 1
ATOM 953 O O . GLY A 1 124 ? 11.251 -5.335 -6.430 1.00 91.62 124 GLY A O 1
ATOM 954 N N . GLN A 1 125 ? 12.260 -6.198 -8.249 1.00 90.88 125 GLN A N 1
ATOM 955 C CA . GLN A 1 125 ? 11.907 -5.148 -9.186 1.00 90.88 125 GLN A CA 1
ATOM 956 C C . GLN A 1 125 ? 11.304 -5.801 -10.427 1.00 90.88 125 GLN A C 1
ATOM 958 O O . GLN A 1 125 ? 11.888 -6.737 -10.977 1.00 90.88 125 GLN A O 1
ATOM 963 N N . TRP A 1 126 ? 10.139 -5.333 -10.865 1.00 84.69 126 TRP A N 1
ATOM 964 C CA . TRP A 1 126 ? 9.560 -5.774 -12.128 1.00 84.69 126 TRP A CA 1
ATOM 965 C C . TRP A 1 126 ? 10.385 -5.207 -13.291 1.00 84.69 126 TRP A C 1
ATOM 967 O O . TRP A 1 126 ? 10.593 -4.003 -13.397 1.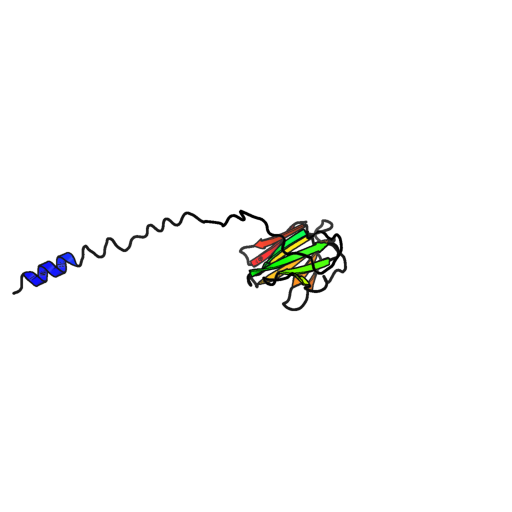00 84.69 126 TRP A O 1
ATOM 977 N N . THR A 1 127 ? 10.876 -6.094 -14.159 1.00 73.94 127 THR A N 1
ATOM 978 C CA . THR A 1 127 ? 11.747 -5.778 -15.304 1.00 73.94 127 THR A CA 1
ATOM 979 C C . THR A 1 127 ? 11.035 -5.802 -16.666 1.00 73.94 127 THR A C 1
ATOM 981 O O . THR A 1 127 ? 11.683 -5.654 -17.697 1.00 73.94 127 THR A O 1
ATOM 984 N N . GLY A 1 128 ? 9.711 -5.990 -16.699 1.00 67.31 128 GLY A N 1
ATOM 985 C CA . GLY A 1 128 ? 8.925 -6.224 -17.920 1.00 67.31 128 GLY A CA 1
ATOM 986 C C . GLY A 1 128 ? 8.408 -4.969 -18.633 1.00 67.31 128 GLY A C 1
ATOM 987 O O . GLY A 1 128 ? 7.570 -5.098 -19.519 1.00 67.31 128 GLY A O 1
ATOM 988 N N . GLY A 1 129 ? 8.900 -3.780 -18.270 1.00 71.31 129 GLY A N 1
ATOM 989 C CA . GLY A 1 129 ? 8.511 -2.488 -18.851 1.00 71.31 129 GLY A CA 1
ATOM 990 C C . GLY A 1 129 ? 7.707 -1.578 -17.906 1.00 71.31 129 GLY A C 1
ATOM 991 O O . GLY A 1 129 ? 7.154 -2.046 -16.918 1.00 71.31 129 GLY A O 1
ATOM 992 N N . SER A 1 130 ? 7.658 -0.283 -18.262 1.00 62.09 130 SER A N 1
ATOM 993 C CA . SER A 1 130 ? 7.143 0.888 -17.515 1.00 62.09 130 SER A CA 1
ATOM 994 C C . SER A 1 130 ? 7.877 1.256 -16.210 1.00 62.09 130 SER A C 1
ATOM 996 O O . SER A 1 130 ? 8.304 0.419 -15.423 1.00 62.09 130 SER A O 1
ATOM 998 N N . ASN A 1 131 ? 8.029 2.568 -15.993 1.00 75.50 131 ASN A N 1
ATOM 999 C CA . ASN A 1 131 ? 8.830 3.234 -14.956 1.00 75.50 131 ASN A CA 1
ATOM 1000 C C . ASN A 1 131 ? 8.226 3.172 -13.535 1.00 75.50 131 ASN A C 1
ATOM 1002 O O . ASN A 1 131 ? 8.669 3.896 -12.641 1.00 75.50 131 ASN A O 1
ATOM 1006 N N . GLY A 1 132 ? 7.224 2.330 -13.295 1.00 90.88 132 GLY A N 1
ATOM 1007 C CA . GLY A 1 132 ? 6.589 2.168 -11.992 1.00 90.88 132 GLY A CA 1
ATOM 1008 C C . GLY A 1 132 ? 5.405 1.217 -12.053 1.00 90.88 132 GLY A C 1
ATOM 1009 O O . GLY A 1 132 ? 4.784 1.068 -13.094 1.00 90.88 132 GLY A O 1
ATOM 1010 N N . ILE A 1 133 ? 5.076 0.593 -10.928 1.00 94.44 133 ILE A N 1
ATOM 1011 C CA . ILE A 1 133 ? 3.836 -0.175 -10.776 1.00 94.44 133 ILE A CA 1
ATOM 1012 C C . ILE A 1 133 ? 2.802 0.760 -10.176 1.00 94.44 133 ILE A C 1
ATOM 1014 O O . ILE A 1 133 ? 3.010 1.251 -9.070 1.00 94.44 133 ILE A O 1
ATOM 1018 N N . SER A 1 134 ? 1.717 1.017 -10.899 1.00 94.62 134 SER A N 1
ATOM 1019 C CA . SER A 1 134 ? 0.675 1.975 -10.518 1.00 94.62 134 SER A CA 1
ATOM 1020 C C . SER A 1 134 ? -0.519 1.329 -9.817 1.00 94.62 134 SER A C 1
ATOM 1022 O O . SER A 1 134 ? -1.237 2.013 -9.091 1.00 94.62 134 SER A O 1
ATOM 1024 N N . ALA A 1 135 ? -0.717 0.021 -9.988 1.00 95.38 135 ALA A N 1
ATOM 1025 C CA . ALA A 1 135 ? -1.809 -0.714 -9.367 1.00 95.38 135 ALA A CA 1
ATOM 1026 C C . ALA A 1 135 ? -1.371 -2.109 -8.917 1.00 95.38 135 ALA A C 1
ATOM 1028 O O . ALA A 1 135 ? -0.606 -2.793 -9.599 1.00 95.38 135 ALA A O 1
ATOM 1029 N N . LEU A 1 136 ? -1.918 -2.533 -7.779 1.00 97.00 136 LEU A N 1
ATOM 1030 C CA . LEU A 1 136 ? -1.840 -3.892 -7.267 1.00 97.00 136 LEU A CA 1
ATOM 1031 C C . LEU A 1 136 ? -3.250 -4.380 -6.944 1.00 97.00 136 LEU A C 1
ATOM 1033 O O . LEU A 1 136 ? -4.091 -3.610 -6.480 1.00 97.00 136 LEU A O 1
ATOM 1037 N N . THR A 1 137 ? -3.498 -5.668 -7.141 1.00 98.06 137 THR A N 1
ATOM 1038 C CA . THR A 1 137 ? -4.702 -6.327 -6.637 1.00 98.06 137 THR A CA 1
ATOM 1039 C C . THR A 1 137 ? -4.401 -7.769 -6.264 1.00 98.06 137 THR A C 1
ATOM 1041 O O . THR A 1 137 ? -3.477 -8.383 -6.798 1.00 98.06 137 THR A O 1
ATOM 1044 N N . THR A 1 138 ? -5.174 -8.307 -5.332 1.00 98.19 138 THR A N 1
ATOM 1045 C CA . THR A 1 138 ? -5.058 -9.700 -4.907 1.00 98.19 138 THR A CA 1
ATOM 1046 C C . THR A 1 138 ? -6.088 -10.527 -5.660 1.00 98.19 138 THR A C 1
ATOM 1048 O O . THR A 1 138 ? -7.290 -10.283 -5.552 1.00 98.19 138 THR A O 1
ATOM 1051 N N . GLY A 1 139 ? -5.611 -11.488 -6.447 1.00 96.88 139 GLY A N 1
ATOM 1052 C CA . GLY A 1 139 ? -6.451 -12.407 -7.200 1.00 96.88 139 GLY A CA 1
ATOM 1053 C C . GLY A 1 139 ? -7.063 -13.486 -6.309 1.00 96.88 139 GLY A C 1
ATOM 1054 O O . GLY A 1 139 ? -6.577 -13.791 -5.219 1.00 96.88 139 GLY A O 1
ATOM 1055 N N . THR A 1 140 ? -8.139 -14.108 -6.790 1.00 94.75 140 THR A N 1
ATOM 1056 C CA . THR A 1 140 ? -8.776 -15.252 -6.112 1.00 94.75 140 THR A CA 1
ATOM 1057 C C . THR A 1 140 ? -7.903 -16.507 -6.110 1.00 94.75 140 THR A C 1
ATOM 1059 O O . THR A 1 140 ? -8.172 -17.445 -5.368 1.00 94.75 140 THR A O 1
ATOM 1062 N N . ASP A 1 141 ? -6.869 -16.528 -6.947 1.00 95.81 141 ASP A N 1
ATOM 1063 C CA .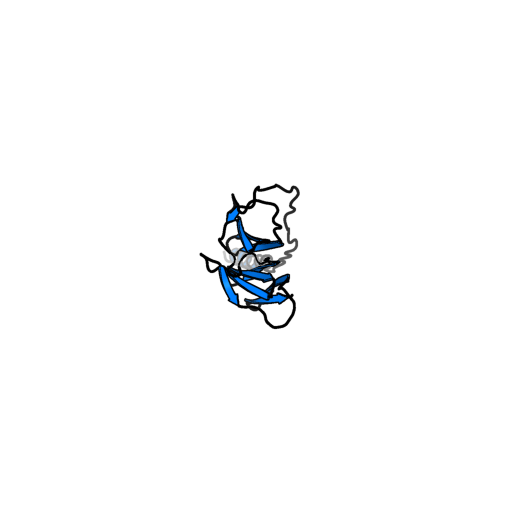 ASP A 1 141 ? -5.808 -17.533 -6.982 1.00 95.81 141 ASP A CA 1
ATOM 1064 C C . ASP A 1 141 ? -4.771 -17.357 -5.857 1.00 95.81 141 ASP A C 1
ATOM 1066 O O . ASP A 1 141 ? -3.848 -18.159 -5.747 1.00 95.81 141 ASP A O 1
ATOM 1070 N N . GLY A 1 142 ? -4.920 -16.325 -5.018 1.00 93.62 142 GLY A N 1
ATOM 1071 C CA . GLY A 1 142 ? -3.978 -15.986 -3.951 1.00 93.62 142 GLY A CA 1
ATOM 1072 C C . GLY A 1 142 ? -2.752 -15.214 -4.435 1.00 93.62 142 GLY A C 1
ATOM 1073 O O . GLY A 1 142 ? -1.887 -14.873 -3.628 1.00 93.62 142 GLY A O 1
ATOM 1074 N N . GLN A 1 143 ? -2.677 -14.903 -5.731 1.00 96.25 143 GLN A N 1
ATOM 1075 C CA . GLN A 1 143 ? -1.546 -14.204 -6.323 1.00 96.25 143 GLN A CA 1
ATOM 1076 C C . GLN A 1 143 ? -1.743 -12.689 -6.269 1.00 96.25 143 GLN A C 1
ATOM 1078 O O . GLN A 1 143 ? -2.864 -12.174 -6.261 1.00 96.25 143 GLN A O 1
ATOM 1083 N N . ILE A 1 144 ? -0.628 -11.960 -6.270 1.00 95.81 144 ILE A N 1
ATOM 1084 C CA . ILE A 1 144 ? -0.635 -10.506 -6.416 1.00 95.81 144 ILE A CA 1
ATOM 1085 C C . ILE A 1 144 ? -0.456 -10.162 -7.890 1.00 95.81 144 ILE A C 1
ATOM 1087 O O . ILE A 1 144 ? 0.551 -10.512 -8.506 1.00 95.81 144 ILE A O 1
ATOM 1091 N N . TRP A 1 145 ? -1.433 -9.451 -8.438 1.00 95.44 145 TRP A N 1
ATOM 1092 C CA . TRP A 1 145 ? -1.439 -8.962 -9.808 1.00 95.44 145 TRP A CA 1
ATOM 1093 C C . TRP A 1 145 ? -1.034 -7.492 -9.823 1.00 95.44 145 TRP A C 1
ATOM 1095 O O . TRP A 1 145 ? -1.487 -6.710 -8.986 1.00 95.44 145 TRP A O 1
ATOM 1105 N N . ALA A 1 146 ? -0.177 -7.121 -10.772 1.00 92.81 146 ALA A N 1
ATOM 1106 C CA . ALA A 1 146 ? 0.393 -5.785 -10.881 1.00 92.81 146 ALA A CA 1
ATOM 1107 C C . ALA A 1 146 ? 0.173 -5.200 -12.280 1.00 92.81 146 ALA A C 1
ATOM 1109 O O . ALA A 1 146 ? 0.226 -5.920 -13.277 1.00 92.81 146 ALA A O 1
ATOM 1110 N N . ALA A 1 147 ? -0.030 -3.886 -12.343 1.00 91.38 147 ALA A N 1
ATOM 1111 C CA . ALA A 1 147 ? -0.058 -3.116 -13.584 1.00 91.38 147 ALA A CA 1
ATOM 1112 C C . ALA A 1 147 ? 0.724 -1.807 -13.406 1.00 91.38 147 ALA A C 1
ATOM 1114 O O . ALA A 1 147 ? 0.745 -1.235 -12.312 1.00 91.38 147 ALA A O 1
ATOM 1115 N N . GLY A 1 148 ? 1.384 -1.352 -14.471 1.00 85.44 148 GLY A N 1
ATOM 1116 C CA . GLY A 1 148 ? 2.323 -0.230 -14.470 1.00 85.44 148 GLY A CA 1
ATOM 1117 C C . GLY A 1 148 ? 2.383 0.480 -15.807 1.00 85.44 148 GLY A C 1
ATOM 1118 O O . GLY A 1 148 ? 2.097 -0.174 -16.831 1.00 85.44 148 GLY A O 1
#

Radius of gyration: 26.31 Å; chains: 1; bounding box: 74×65×42 Å

Sequence (148 aa):
MKSKLFQAIKFLKITIFVAVFLMMVSLPVGKADASTWTNVNSWPHGGINHIRALTTGTDGQIWAAGDNGYTARWNGTSWVNTGQWPHGSNVIYALTTGTDGQIWAAGAYGYTARWNGTSWVSTGQWTGGSNGISALTTGTDGQIWAAG

Secondary structure (DSSP, 8-state):
--HHHHHHHHHTTTSSSSS-S-------------SS-------TT-SS--EEEEEE-TTS-EEEEEGGGEEEEE-SSSEEEEEE-TTTTPPEEEEEE-TTSPEEEEEBTTEEEEE-SSSEEEEEE--SSSSB--EEEE-TTSPEEEE-

Foldseek 3Di:
DPPVVVVVVVVVVPVVVVPDDDPPPDDDPDDDDPPDDDDLDDDPPDDDWDFQEWEAFPVRWIWTFFFQQWIWIHPPRDTHTLDGDPVGRFTWQYWYQFPVRWIKTWGFQQWIWIDPPRHTGTPDGDPPDDGIWNYWYQDPVRDIDTDD

pLDDT: mean 81.7, std 19.31, range [42.72, 98.56]